Protein AF-A0A2V8STF8-F1 (afdb_monomer)

Mean predicted aligned error: 4.06 Å

Foldseek 3Di:
DDWDADPVPRDTAKDWDWDDDPPDTWIKIKGFDPWDQAVNDTHGQWIWIATPVPGTDIHGHPDDHPPDDDDPCVPDDDDD

Sequence (80 aa):
MTDYFSAKTFLLLRQDTLETTGPITEPV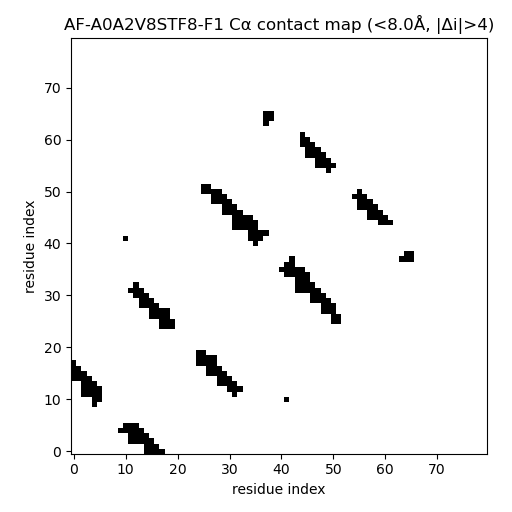TEKYSDYRSVDGVMIPFTRVSNTASMGDTVTRLREVKFDVAVPAGAFRRQTK

Secondary structure (DSSP, 8-state):
-EEEE-TTT--EEEEEEEEEETTEEEEEEEEEEEEEEETTEEEEEEEEEEETTTEEEEEE-S---SS----GGGGS----

Structure (mmCIF, N/CA/C/O backbone):
data_AF-A0A2V8STF8-F1
#
_entry.id   AF-A0A2V8STF8-F1
#
loop_
_atom_site.group_PDB
_atom_site.id
_atom_site.type_symbol
_atom_site.label_atom_id
_atom_site.label_alt_id
_atom_site.label_comp_id
_atom_site.label_asym_id
_atom_site.label_entity_id
_atom_site.label_seq_id
_atom_site.pdbx_PDB_ins_code
_atom_site.Cartn_x
_atom_site.Cartn_y
_atom_site.Cartn_z
_atom_site.occupancy
_atom_site.B_iso_or_equiv
_atom_site.auth_seq_id
_atom_site.auth_comp_id
_atom_site.auth_asym_id
_atom_site.auth_atom_id
_atom_site.pdbx_PDB_model_num
ATOM 1 N N . MET A 1 1 ? 0.940 -8.387 -12.032 1.00 93.94 1 MET A N 1
ATOM 2 C CA . MET A 1 1 ? 1.107 -7.759 -10.709 1.00 93.94 1 MET A CA 1
ATOM 3 C C . MET A 1 1 ? 1.974 -8.670 -9.873 1.00 93.94 1 MET A C 1
ATOM 5 O O . MET A 1 1 ? 1.750 -9.876 -9.919 1.00 93.94 1 MET A O 1
ATOM 9 N N . THR A 1 2 ? 2.941 -8.102 -9.161 1.00 98.44 2 THR A N 1
ATOM 10 C CA . THR A 1 2 ? 3.840 -8.832 -8.263 1.00 98.44 2 THR A CA 1
ATOM 11 C C . THR A 1 2 ? 3.920 -8.097 -6.934 1.00 98.44 2 THR A C 1
ATOM 13 O O . THR A 1 2 ? 4.292 -6.925 -6.906 1.00 98.44 2 THR A O 1
ATOM 16 N N . ASP A 1 3 ? 3.624 -8.802 -5.845 1.00 98.50 3 ASP A N 1
ATOM 17 C CA . ASP A 1 3 ? 3.600 -8.244 -4.495 1.00 98.50 3 ASP A CA 1
ATOM 18 C C . ASP A 1 3 ? 4.779 -8.763 -3.671 1.00 98.50 3 ASP A C 1
ATOM 20 O O . ASP A 1 3 ? 5.115 -9.949 -3.700 1.00 98.50 3 ASP A O 1
ATOM 24 N N . TYR A 1 4 ? 5.398 -7.871 -2.903 1.00 98.69 4 TYR A N 1
ATOM 25 C CA . TYR A 1 4 ? 6.548 -8.180 -2.062 1.00 98.69 4 TYR A CA 1
ATOM 26 C C . TYR A 1 4 ? 6.188 -7.924 -0.606 1.00 98.69 4 TYR A C 1
ATOM 28 O O . TYR A 1 4 ? 6.003 -6.778 -0.188 1.00 98.69 4 TYR A O 1
ATOM 36 N N . PHE A 1 5 ? 6.125 -8.996 0.177 1.00 98.62 5 PHE A N 1
ATOM 37 C CA . PHE A 1 5 ? 5.760 -8.950 1.588 1.00 98.62 5 PHE A CA 1
ATOM 38 C C . PHE A 1 5 ? 6.980 -9.089 2.497 1.00 98.62 5 PHE A C 1
ATOM 40 O O . PHE A 1 5 ? 7.951 -9.783 2.190 1.00 98.62 5 PHE A O 1
ATOM 47 N N . SER A 1 6 ? 6.907 -8.459 3.665 1.00 98.38 6 SER A N 1
ATOM 48 C CA . SER A 1 6 ? 7.836 -8.703 4.765 1.00 98.38 6 SER A CA 1
ATOM 49 C C . SER A 1 6 ? 7.680 -10.134 5.282 1.00 98.38 6 SER A C 1
ATOM 51 O O . SER A 1 6 ? 6.624 -10.491 5.793 1.00 98.38 6 SER A O 1
ATOM 53 N N . ALA A 1 7 ? 8.749 -10.932 5.268 1.00 98.31 7 ALA A N 1
ATOM 54 C CA . ALA A 1 7 ? 8.733 -12.280 5.849 1.00 98.31 7 ALA A CA 1
ATOM 55 C C . A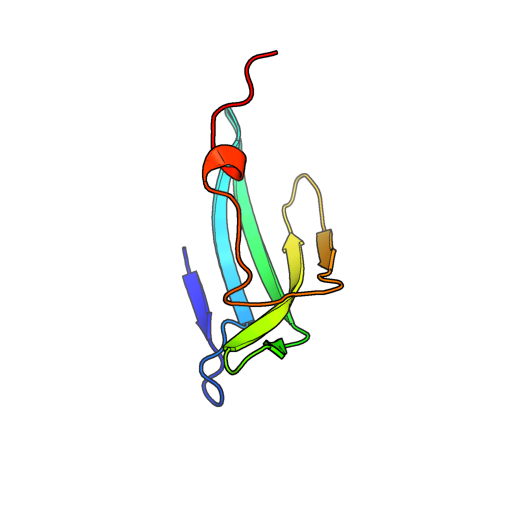LA A 1 7 ? 8.584 -12.297 7.387 1.00 98.31 7 ALA A C 1
ATOM 57 O O . ALA A 1 7 ? 8.374 -13.352 7.974 1.00 98.31 7 ALA A O 1
ATOM 58 N N . LYS A 1 8 ? 8.728 -11.139 8.052 1.00 98.19 8 LYS A N 1
ATOM 59 C CA . LYS A 1 8 ? 8.629 -11.012 9.516 1.00 98.19 8 LYS A CA 1
ATOM 60 C C . LYS A 1 8 ? 7.243 -10.575 9.978 1.00 98.19 8 LYS A C 1
ATOM 62 O O . LYS A 1 8 ? 6.767 -11.030 11.008 1.00 98.19 8 LYS A O 1
ATOM 67 N N . THR A 1 9 ? 6.641 -9.640 9.249 1.00 97.56 9 THR A N 1
ATOM 68 C CA . THR A 1 9 ? 5.397 -8.965 9.653 1.00 97.56 9 THR A CA 1
ATOM 69 C C . THR A 1 9 ? 4.235 -9.257 8.717 1.00 97.56 9 THR A C 1
ATOM 71 O O . THR A 1 9 ? 3.119 -8.852 9.012 1.00 97.56 9 THR A O 1
ATOM 74 N N . PHE A 1 10 ? 4.496 -9.911 7.581 1.00 97.19 10 PHE A N 1
ATOM 75 C CA . PHE A 1 10 ? 3.533 -10.173 6.510 1.00 97.19 10 PHE A CA 1
ATOM 76 C C . PHE A 1 10 ? 2.879 -8.912 5.914 1.00 97.19 10 PHE A C 1
ATOM 78 O O . PHE A 1 10 ? 1.895 -9.005 5.191 1.00 97.19 10 PHE A O 1
ATOM 85 N N . LEU A 1 11 ? 3.447 -7.727 6.167 1.00 98.44 11 LEU A N 1
ATOM 86 C CA . LEU A 1 11 ? 2.990 -6.463 5.586 1.00 98.44 11 LEU A CA 1
ATOM 87 C C . LEU A 1 11 ? 3.525 -6.298 4.160 1.00 98.44 11 LEU A C 1
ATOM 89 O O . LEU A 1 11 ? 4.675 -6.655 3.885 1.00 98.44 11 LEU A O 1
ATOM 93 N N . LEU A 1 12 ? 2.709 -5.726 3.272 1.00 98.62 12 LEU A N 1
ATOM 94 C CA . LEU A 1 12 ? 3.097 -5.393 1.901 1.00 98.62 12 LEU A CA 1
ATOM 95 C C . LEU A 1 12 ? 4.154 -4.281 1.916 1.00 98.62 12 LEU A C 1
ATOM 97 O O . LEU A 1 12 ? 3.947 -3.226 2.503 1.00 98.62 12 LEU A O 1
ATOM 101 N N . LEU A 1 13 ? 5.298 -4.488 1.278 1.00 98.62 13 LEU A N 1
ATOM 102 C CA . LEU A 1 13 ? 6.367 -3.484 1.220 1.00 98.62 13 LEU A CA 1
ATOM 103 C C . LEU A 1 13 ? 6.447 -2.821 -0.151 1.00 98.62 13 LEU A C 1
ATOM 105 O O . LEU A 1 13 ? 6.761 -1.633 -0.254 1.00 98.62 13 LEU A O 1
ATOM 109 N N . ARG A 1 14 ? 6.164 -3.590 -1.204 1.00 98.62 14 ARG A N 1
ATOM 110 C CA . ARG A 1 14 ? 6.185 -3.124 -2.586 1.00 98.62 14 ARG A CA 1
ATOM 111 C C . ARG A 1 14 ? 5.171 -3.880 -3.427 1.00 98.62 14 ARG A C 1
ATOM 113 O O . ARG A 1 14 ? 4.958 -5.067 -3.194 1.00 98.62 14 ARG A O 1
ATOM 120 N N . GLN A 1 15 ? 4.640 -3.207 -4.434 1.00 98.50 15 GLN A N 1
ATOM 121 C CA . GLN A 1 15 ? 3.864 -3.801 -5.507 1.00 98.50 15 GLN A CA 1
ATOM 122 C C . GLN A 1 15 ? 4.384 -3.291 -6.856 1.00 98.50 15 GLN A C 1
ATOM 124 O O . GLN A 1 15 ? 4.614 -2.094 -7.016 1.00 98.50 15 GLN A O 1
ATOM 129 N N . ASP A 1 16 ? 4.563 -4.206 -7.808 1.00 98.31 16 ASP A N 1
ATOM 130 C CA . ASP A 1 16 ? 4.916 -3.892 -9.193 1.00 98.31 16 ASP A CA 1
ATOM 131 C C . ASP A 1 16 ? 3.728 -4.260 -10.107 1.00 98.31 16 ASP A C 1
ATOM 133 O O . ASP A 1 16 ? 3.266 -5.413 -10.137 1.00 98.31 16 ASP A O 1
ATOM 137 N N . THR A 1 17 ? 3.216 -3.291 -10.865 1.00 97.81 17 THR A N 1
ATOM 138 C CA . THR A 1 17 ? 2.060 -3.436 -11.767 1.00 97.81 17 THR A CA 1
ATOM 139 C C . THR A 1 17 ? 2.362 -2.885 -13.161 1.00 97.81 17 THR A C 1
ATOM 141 O O . THR A 1 17 ? 3.383 -2.243 -13.396 1.00 97.81 17 THR A O 1
ATOM 144 N N . LEU A 1 18 ? 1.478 -3.188 -14.115 1.00 96.88 18 LEU A N 1
ATOM 145 C CA . LEU A 1 18 ? 1.374 -2.460 -15.377 1.00 96.88 18 LEU A CA 1
ATOM 146 C C . LEU A 1 18 ? 0.036 -1.731 -15.345 1.00 96.88 18 LEU A C 1
ATOM 148 O O . LEU A 1 18 ? -1.000 -2.383 -15.202 1.00 96.88 18 LEU A O 1
ATOM 152 N N . GLU A 1 19 ? 0.052 -0.411 -15.471 1.00 93.31 19 GLU A N 1
ATOM 153 C CA . GLU A 1 19 ? -1.165 0.394 -15.552 1.00 93.31 19 GLU A CA 1
ATOM 154 C C . GLU A 1 19 ? -1.375 0.877 -16.981 1.00 93.31 19 GLU A C 1
ATOM 156 O O . GLU A 1 19 ? -0.421 1.159 -17.704 1.00 93.31 19 GLU A O 1
ATOM 161 N N . THR A 1 20 ? -2.638 0.931 -17.409 1.00 93.19 20 THR A N 1
ATOM 162 C CA . THR A 1 20 ? -3.015 1.411 -18.742 1.00 93.19 20 THR A CA 1
ATOM 163 C C . THR A 1 20 ? -3.910 2.630 -18.611 1.00 93.19 20 THR A C 1
ATOM 165 O O . THR A 1 20 ? -5.021 2.532 -18.094 1.00 93.19 20 THR A O 1
ATOM 168 N N . THR A 1 21 ? -3.430 3.766 -19.112 1.00 87.25 21 THR A N 1
ATOM 169 C CA . THR A 1 21 ? -4.171 5.029 -19.159 1.00 87.25 21 THR A CA 1
ATOM 170 C C . THR A 1 21 ? -4.281 5.477 -20.613 1.00 87.25 21 THR A C 1
ATOM 172 O O . THR A 1 21 ? -3.307 5.910 -21.230 1.00 87.25 21 THR A O 1
ATOM 175 N N . GLY A 1 22 ? -5.479 5.351 -21.191 1.00 88.62 22 GLY A N 1
ATOM 176 C CA . GLY A 1 22 ? -5.694 5.607 -22.617 1.00 88.62 22 GLY A CA 1
ATOM 177 C C . GLY A 1 22 ? -4.873 4.641 -23.491 1.00 88.62 22 GLY A C 1
ATOM 178 O O . GLY A 1 22 ? -4.985 3.433 -23.295 1.00 88.62 22 GLY A O 1
ATOM 179 N N . PRO A 1 23 ? -4.064 5.132 -24.452 1.00 91.94 23 PRO A N 1
ATOM 180 C CA . PRO A 1 23 ? -3.245 4.279 -25.316 1.00 91.94 23 PRO A CA 1
ATOM 181 C C . PRO A 1 23 ? -1.906 3.852 -24.687 1.00 91.94 23 PRO A C 1
ATOM 183 O O . PRO A 1 23 ? -1.144 3.133 -25.330 1.00 91.94 23 PRO A O 1
ATOM 186 N N . ILE A 1 24 ? -1.578 4.327 -23.481 1.00 90.62 24 ILE A N 1
ATOM 187 C CA . ILE A 1 24 ? -0.275 4.106 -22.845 1.00 90.62 24 ILE A CA 1
ATOM 188 C C . ILE A 1 24 ? -0.410 3.016 -21.787 1.00 90.62 24 ILE A C 1
ATOM 190 O O . ILE A 1 24 ? -1.237 3.136 -20.885 1.00 90.62 24 ILE A O 1
ATOM 194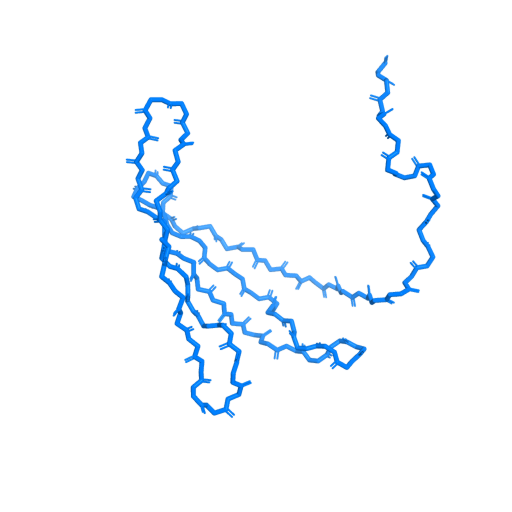 N N . THR A 1 25 ? 0.441 1.994 -21.876 1.00 95.38 25 THR A N 1
ATOM 195 C CA . THR A 1 25 ? 0.671 1.012 -20.812 1.00 95.38 25 THR A CA 1
ATOM 196 C C . THR A 1 25 ? 2.090 1.185 -20.291 1.00 95.38 25 THR A C 1
ATOM 198 O O . THR A 1 25 ? 3.039 1.121 -21.073 1.00 95.38 25 THR A O 1
ATOM 201 N N . GLU A 1 26 ? 2.249 1.383 -18.987 1.00 96.00 26 GLU A N 1
ATOM 202 C CA . GLU A 1 26 ? 3.563 1.577 -18.372 1.00 96.00 26 GLU A CA 1
ATOM 203 C C . GLU A 1 26 ? 3.701 0.826 -17.039 1.00 96.00 26 GLU A C 1
ATOM 205 O O . GLU A 1 26 ? 2.695 0.537 -16.380 1.00 96.00 26 GLU A O 1
ATOM 210 N N . PRO A 1 27 ? 4.933 0.451 -16.646 1.00 97.00 27 PRO A N 1
ATOM 211 C CA . PRO A 1 27 ? 5.175 -0.142 -15.343 1.00 97.00 27 PRO A CA 1
ATOM 212 C C . PRO A 1 27 ? 4.986 0.894 -14.236 1.00 97.00 27 PRO A C 1
ATOM 214 O O . PRO A 1 27 ? 5.478 2.020 -14.326 1.00 97.00 27 PRO A O 1
ATOM 217 N N . VAL A 1 28 ? 4.333 0.466 -13.162 1.00 97.31 28 VAL A N 1
ATOM 218 C CA . VAL A 1 28 ? 4.159 1.244 -11.938 1.00 97.31 28 VAL A CA 1
ATOM 219 C C . VAL A 1 28 ? 4.786 0.473 -10.787 1.00 97.31 28 VAL A C 1
ATOM 221 O O . VAL A 1 28 ? 4.577 -0.731 -10.635 1.00 97.31 28 VAL A O 1
ATOM 224 N N . THR A 1 29 ? 5.599 1.161 -9.990 1.00 98.25 29 THR A N 1
ATOM 225 C CA . THR A 1 29 ? 6.161 0.621 -8.747 1.00 98.25 29 THR A CA 1
ATOM 226 C C . THR A 1 29 ? 5.592 1.393 -7.570 1.00 98.25 29 THR A C 1
ATOM 228 O O . THR A 1 29 ? 5.846 2.587 -7.431 1.00 98.25 29 THR A O 1
ATOM 231 N N . GLU A 1 30 ? 4.885 0.709 -6.678 1.00 98.25 30 GLU A N 1
ATOM 232 C CA . GLU A 1 30 ? 4.391 1.286 -5.432 1.00 98.25 30 GLU A CA 1
ATOM 233 C C . GLU A 1 30 ? 5.185 0.764 -4.235 1.00 98.25 30 GLU A C 1
ATOM 235 O O . GLU A 1 30 ? 5.388 -0.439 -4.083 1.00 98.25 30 GLU A O 1
ATOM 240 N N . LYS A 1 31 ? 5.626 1.661 -3.351 1.00 98.75 31 LYS A N 1
ATOM 241 C CA . LYS A 1 31 ? 6.299 1.334 -2.086 1.00 98.75 31 LYS A CA 1
ATOM 242 C C . LYS A 1 31 ? 5.460 1.796 -0.907 1.00 98.75 31 LYS A C 1
ATOM 244 O O . LYS A 1 31 ? 4.980 2.929 -0.895 1.00 98.75 31 LYS A O 1
ATOM 249 N N . TYR A 1 32 ? 5.361 0.943 0.103 1.00 98.75 32 TYR A N 1
ATOM 250 C CA . TYR A 1 32 ? 4.528 1.147 1.283 1.00 98.75 32 TYR A CA 1
ATOM 251 C C . TYR A 1 32 ? 5.400 1.223 2.537 1.00 98.75 32 TYR A C 1
ATOM 253 O O . TYR A 1 32 ? 6.241 0.355 2.779 1.00 98.75 32 TYR A O 1
ATOM 261 N N . SER A 1 33 ? 5.228 2.274 3.333 1.00 98.69 33 SER A N 1
ATOM 262 C CA . SER A 1 33 ? 6.033 2.517 4.532 1.00 98.69 33 SER A CA 1
ATOM 263 C C . SER A 1 33 ? 5.256 3.286 5.604 1.00 98.69 33 SER A C 1
ATOM 265 O O . SER A 1 33 ? 4.089 3.634 5.414 1.00 98.69 33 SER A O 1
ATOM 267 N N . ASP A 1 34 ? 5.908 3.516 6.753 1.00 98.31 34 ASP A N 1
ATOM 268 C CA . ASP A 1 34 ? 5.299 4.147 7.934 1.00 98.31 34 ASP A CA 1
ATOM 269 C C . ASP A 1 34 ? 4.030 3.403 8.372 1.00 98.31 34 ASP A C 1
ATOM 271 O O . ASP A 1 34 ? 2.934 3.950 8.450 1.00 98.31 34 ASP A O 1
ATOM 275 N N . TYR A 1 35 ? 4.169 2.093 8.571 1.00 98.56 35 TYR A N 1
ATOM 276 C CA . TYR A 1 35 ? 3.067 1.254 9.015 1.00 98.56 35 TYR A CA 1
ATOM 277 C 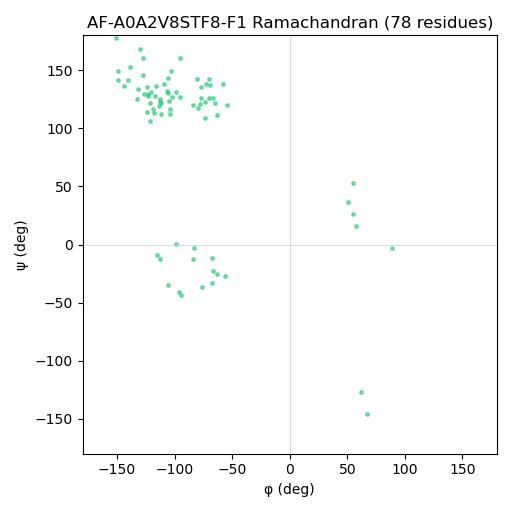C . TYR A 1 35 ? 2.705 1.559 10.466 1.00 98.56 35 TYR A C 1
ATOM 279 O O . TYR A 1 35 ? 3.555 1.470 11.354 1.00 98.56 35 TYR A O 1
ATOM 287 N N . ARG A 1 36 ? 1.430 1.862 10.712 1.00 98.00 36 ARG A N 1
ATOM 288 C CA . ARG A 1 36 ? 0.896 2.154 12.046 1.00 98.00 36 ARG A CA 1
ATOM 289 C C . ARG A 1 36 ? -0.309 1.273 12.330 1.00 98.00 36 ARG A C 1
ATOM 291 O O . ARG A 1 36 ? -1.078 0.966 11.422 1.00 98.00 36 ARG A O 1
ATOM 298 N N . SER A 1 37 ? -0.464 0.880 13.590 1.00 97.44 37 SER A N 1
ATOM 299 C CA . SER A 1 37 ? -1.682 0.219 14.054 1.00 97.44 37 SER A CA 1
ATOM 300 C C . SER A 1 37 ? -2.765 1.271 14.262 1.00 97.44 37 SER A C 1
ATOM 302 O O . SER A 1 37 ? -2.577 2.206 15.041 1.00 97.44 37 SER A O 1
ATOM 304 N N . VAL A 1 38 ? -3.879 1.129 13.554 1.00 97.62 38 VAL A N 1
ATOM 305 C CA . VAL A 1 38 ? -5.075 1.960 13.699 1.00 97.62 38 VAL A CA 1
ATOM 306 C C . VAL A 1 38 ? -6.226 1.017 13.991 1.00 97.62 38 VAL A C 1
ATOM 308 O O . VAL A 1 38 ? -6.557 0.175 13.162 1.00 97.62 38 VAL A O 1
ATOM 311 N N . ASP A 1 39 ? -6.784 1.117 15.197 1.00 96.25 39 ASP A N 1
ATOM 312 C CA . ASP A 1 39 ? -7.882 0.261 15.666 1.00 96.25 39 ASP A CA 1
ATOM 313 C C . ASP A 1 39 ? -7.609 -1.251 15.470 1.00 96.25 39 ASP A C 1
ATOM 315 O O . ASP A 1 39 ? -8.498 -2.033 15.157 1.00 96.25 39 ASP A O 1
ATOM 319 N N . GLY A 1 40 ? -6.348 -1.672 15.646 1.00 94.81 40 GLY A N 1
ATOM 320 C CA . GLY A 1 40 ? -5.920 -3.072 15.526 1.00 94.81 40 GLY A CA 1
ATOM 321 C C . GLY A 1 40 ? -5.511 -3.514 14.116 1.00 94.81 40 GLY A C 1
ATOM 322 O O . GLY A 1 40 ? -5.028 -4.634 13.958 1.00 94.81 40 GLY A O 1
ATOM 323 N N . VAL A 1 41 ? -5.633 -2.646 13.106 1.00 95.56 41 VAL A N 1
ATOM 324 C CA . VAL A 1 41 ? -5.234 -2.930 11.719 1.00 95.56 41 VAL A CA 1
ATOM 325 C C . VAL A 1 41 ? -3.943 -2.189 11.377 1.00 95.56 41 VAL A C 1
ATOM 327 O O . VAL A 1 41 ? -3.820 -0.986 11.599 1.00 95.56 41 VAL A O 1
ATOM 330 N N . MET A 1 42 ? -2.966 -2.899 10.810 1.00 97.62 42 MET A N 1
ATOM 331 C CA . MET A 1 42 ? -1.721 -2.292 10.335 1.00 97.62 42 MET A CA 1
ATOM 332 C C . MET A 1 42 ? -1.931 -1.630 8.971 1.00 97.62 42 MET A C 1
ATOM 334 O O . MET A 1 42 ? -2.202 -2.313 7.987 1.00 97.62 42 MET A O 1
ATOM 338 N N . ILE A 1 43 ? -1.753 -0.310 8.905 1.00 97.81 43 ILE A N 1
ATOM 339 C CA . ILE A 1 43 ? -1.985 0.503 7.704 1.00 97.81 43 ILE A CA 1
ATOM 340 C C . ILE A 1 43 ? -0.717 1.280 7.336 1.00 97.81 43 ILE A C 1
ATOM 342 O O . ILE A 1 43 ? -0.101 1.867 8.229 1.00 97.81 43 ILE A O 1
ATOM 346 N N . PRO A 1 44 ? -0.318 1.328 6.051 1.00 98.38 44 PRO A N 1
ATOM 347 C CA . PRO A 1 44 ? 0.783 2.177 5.614 1.00 98.38 44 PRO A CA 1
ATOM 348 C C . PRO A 1 44 ? 0.342 3.643 5.589 1.00 98.38 44 PRO A C 1
ATOM 350 O O . PRO A 1 44 ? -0.599 4.004 4.884 1.00 98.38 44 PRO A O 1
ATOM 353 N N . PHE A 1 45 ? 1.036 4.511 6.323 1.00 98.62 45 PHE A N 1
ATOM 354 C CA . PHE A 1 45 ? 0.772 5.954 6.287 1.00 98.62 45 PHE A CA 1
ATOM 355 C C . PHE A 1 45 ? 1.491 6.656 5.138 1.00 98.62 45 PHE A C 1
ATOM 357 O O . PHE A 1 45 ? 1.166 7.801 4.825 1.00 98.62 45 PHE A O 1
ATOM 364 N N . THR A 1 46 ? 2.440 5.986 4.484 1.00 98.69 46 THR A N 1
ATOM 365 C CA . THR A 1 46 ? 3.117 6.503 3.297 1.00 98.69 46 THR A CA 1
ATOM 366 C C . THR A 1 46 ? 3.040 5.497 2.156 1.00 98.69 46 THR A C 1
ATOM 368 O O . THR A 1 46 ? 3.414 4.334 2.307 1.00 98.69 46 THR A O 1
ATOM 371 N N . ARG A 1 47 ? 2.608 5.981 0.990 1.00 98.50 47 ARG A N 1
ATOM 372 C CA . ARG A 1 47 ? 2.696 5.275 -0.288 1.00 98.50 47 ARG A CA 1
ATOM 373 C C . ARG A 1 47 ? 3.466 6.136 -1.280 1.00 98.50 47 ARG A C 1
ATOM 375 O O . ARG A 1 47 ? 3.116 7.299 -1.476 1.00 98.50 47 ARG A O 1
ATOM 382 N N . VAL A 1 48 ? 4.487 5.571 -1.910 1.00 98.56 48 VAL A N 1
ATOM 383 C CA . VAL A 1 48 ? 5.214 6.199 -3.021 1.00 98.56 48 VAL A CA 1
ATOM 384 C C . VAL A 1 48 ? 4.906 5.410 -4.279 1.00 98.56 48 VAL A C 1
ATOM 386 O O . VAL A 1 48 ? 5.312 4.256 -4.364 1.00 98.56 48 VAL A O 1
ATOM 389 N N . SER A 1 49 ? 4.183 6.011 -5.217 1.00 97.75 49 SER A N 1
ATOM 390 C CA . SER A 1 49 ? 3.950 5.447 -6.548 1.00 97.75 49 SER A CA 1
ATOM 391 C C . SER A 1 49 ? 4.924 6.084 -7.530 1.00 97.75 49 SER A C 1
ATOM 393 O O . SER A 1 49 ? 5.086 7.303 -7.520 1.00 97.75 49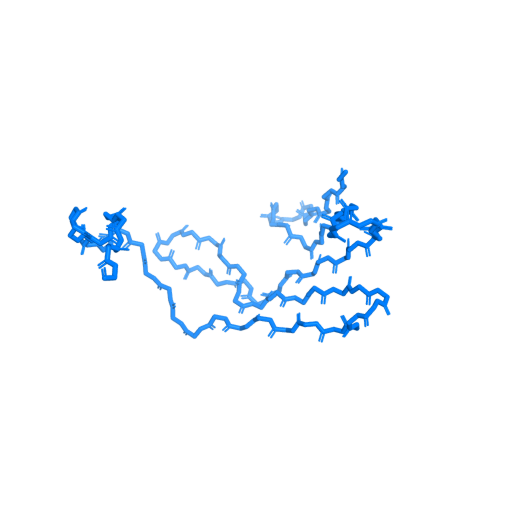 SER A O 1
ATOM 395 N N . ASN A 1 50 ? 5.598 5.268 -8.331 1.00 97.25 50 ASN A N 1
ATOM 396 C CA . ASN A 1 50 ? 6.554 5.710 -9.333 1.00 97.25 50 ASN A CA 1
ATOM 397 C C . ASN A 1 50 ? 6.143 5.199 -10.715 1.00 97.25 50 ASN A C 1
ATOM 399 O O . ASN A 1 50 ? 5.932 3.996 -10.890 1.00 97.25 50 ASN A O 1
ATOM 403 N N . THR A 1 51 ? 6.091 6.113 -11.682 1.00 94.69 51 THR A N 1
ATOM 404 C CA . THR A 1 51 ? 5.983 5.809 -13.114 1.00 94.69 51 THR A CA 1
ATOM 405 C C . THR A 1 51 ? 7.080 6.543 -13.882 1.00 94.69 51 THR A C 1
ATOM 407 O O . THR A 1 51 ? 7.642 7.531 -13.398 1.00 94.69 51 THR A O 1
ATOM 410 N N . ALA A 1 52 ? 7.387 6.092 -15.100 1.00 90.62 52 ALA A N 1
ATOM 411 C CA . ALA A 1 52 ? 8.356 6.781 -15.952 1.00 90.62 52 ALA A CA 1
ATOM 412 C C . ALA A 1 52 ? 7.842 8.160 -16.403 1.00 90.62 52 ALA A C 1
ATOM 414 O O . ALA A 1 52 ? 8.629 9.093 -16.559 1.00 90.62 52 ALA A O 1
ATOM 415 N N . SER A 1 53 ? 6.527 8.287 -16.598 1.00 91.06 53 SER A N 1
ATOM 416 C CA . SER A 1 53 ? 5.876 9.508 -17.076 1.00 91.06 53 SER A CA 1
ATOM 417 C C . SER A 1 53 ? 5.748 10.614 -16.018 1.00 91.06 53 SER A C 1
ATOM 419 O O . SER A 1 53 ? 5.885 11.792 -16.351 1.00 91.06 53 SER A O 1
ATOM 421 N N . MET A 1 54 ? 5.490 10.261 -14.753 1.00 90.25 54 MET A N 1
ATOM 422 C CA . MET A 1 54 ? 5.190 11.209 -13.667 1.00 90.25 54 MET A CA 1
ATOM 423 C C . MET A 1 54 ? 6.268 11.272 -12.579 1.00 90.25 54 MET A C 1
ATOM 425 O O . MET A 1 54 ? 6.251 12.198 -11.767 1.00 90.25 54 MET A O 1
ATOM 429 N N . GLY A 1 55 ? 7.213 10.328 -12.551 1.00 93.88 55 GLY A N 1
ATOM 430 C CA . GLY A 1 55 ? 8.167 10.205 -11.452 1.00 93.88 55 GLY A CA 1
ATOM 431 C C . GLY A 1 55 ? 7.477 9.787 -10.150 1.00 93.88 55 GLY A C 1
ATOM 432 O O . GLY A 1 55 ? 6.520 9.014 -10.168 1.00 93.88 55 GLY A O 1
ATOM 433 N N . ASP A 1 56 ? 7.968 10.287 -9.014 1.00 97.50 56 ASP A N 1
ATOM 434 C CA . ASP A 1 56 ? 7.451 9.918 -7.692 1.00 97.50 56 ASP A CA 1
ATOM 435 C C . ASP A 1 56 ? 6.214 10.736 -7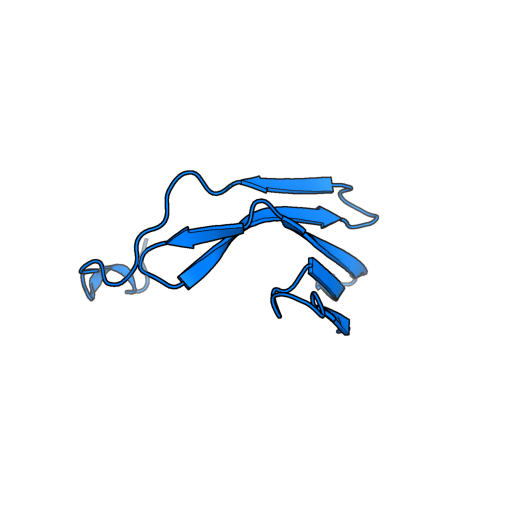.296 1.00 97.50 56 ASP A C 1
ATOM 437 O O . ASP A 1 56 ? 6.273 11.948 -7.083 1.00 97.50 56 ASP A O 1
ATOM 441 N N . THR A 1 57 ? 5.105 10.039 -7.060 1.00 97.25 57 THR A N 1
ATOM 442 C CA . THR A 1 57 ? 3.921 10.560 -6.375 1.00 97.25 57 THR A CA 1
ATOM 443 C C . THR A 1 57 ? 3.869 10.018 -4.950 1.00 97.25 57 THR A C 1
ATOM 445 O O . THR A 1 57 ? 3.707 8.818 -4.725 1.00 97.25 57 THR A O 1
ATOM 448 N N . VAL A 1 58 ? 3.967 10.910 -3.959 1.00 98.12 58 VAL A N 1
ATOM 449 C CA . VAL A 1 58 ? 3.965 10.540 -2.535 1.00 98.12 58 VAL A CA 1
ATOM 450 C C . VAL A 1 58 ? 2.613 10.854 -1.899 1.00 98.12 58 VAL A C 1
ATOM 452 O O . VAL A 1 58 ? 2.258 12.016 -1.704 1.00 98.12 58 VAL A O 1
ATOM 455 N N . THR A 1 59 ? 1.870 9.820 -1.510 1.00 98.25 59 THR A N 1
ATOM 456 C CA . THR A 1 59 ? 0.651 9.942 -0.701 1.00 98.25 59 THR A CA 1
ATOM 457 C C . THR A 1 59 ? 0.991 9.748 0.776 1.00 98.25 59 THR A C 1
ATOM 459 O O . THR A 1 59 ? 1.597 8.742 1.145 1.00 98.25 59 THR A O 1
ATOM 462 N N . ARG A 1 60 ? 0.584 10.700 1.626 1.00 98.44 60 ARG A N 1
ATOM 463 C CA . ARG A 1 60 ? 0.719 10.610 3.088 1.00 98.44 60 ARG A CA 1
ATOM 464 C C . ARG A 1 60 ? -0.642 10.706 3.756 1.00 98.44 60 ARG A C 1
ATOM 466 O O . ARG A 1 60 ? -1.335 11.710 3.592 1.00 98.44 60 ARG A O 1
ATOM 473 N N . LEU A 1 61 ? -0.996 9.688 4.529 1.00 98.12 61 LEU A N 1
ATOM 474 C CA . LEU A 1 61 ? -2.175 9.724 5.382 1.00 98.12 61 LEU A CA 1
ATOM 475 C C . LEU A 1 61 ? -1.864 10.555 6.628 1.00 98.12 61 LEU A C 1
ATOM 477 O O . LEU A 1 61 ? -0.794 10.435 7.222 1.00 98.12 61 LEU A O 1
ATOM 481 N N . ARG A 1 62 ? -2.798 11.432 7.005 1.00 97.75 62 ARG A N 1
ATOM 482 C CA . ARG A 1 62 ? -2.697 12.227 8.239 1.00 97.75 62 ARG A CA 1
ATOM 483 C C . ARG A 1 62 ? -3.428 11.551 9.388 1.00 97.75 62 ARG A C 1
ATOM 485 O O . ARG A 1 62 ? -2.900 11.482 10.490 1.00 97.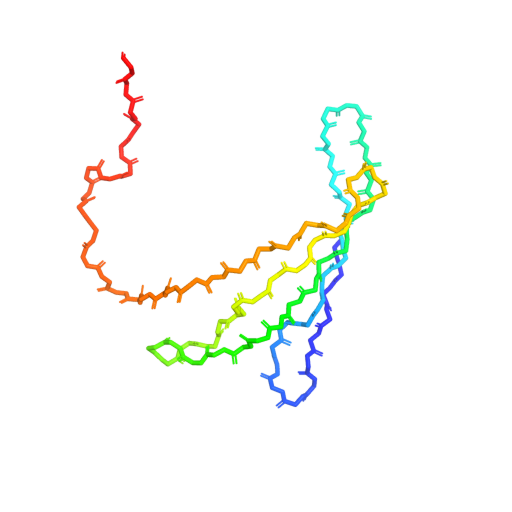75 62 ARG A O 1
ATOM 492 N N . GLU A 1 63 ? -4.616 11.038 9.099 1.00 96.38 63 GLU A N 1
ATOM 493 C CA . GLU A 1 63 ? -5.509 10.428 10.069 1.00 96.38 63 GLU A CA 1
ATOM 494 C C . GLU A 1 63 ? -6.329 9.334 9.385 1.00 96.38 63 GLU A C 1
ATOM 496 O O . GLU A 1 63 ? -6.722 9.475 8.225 1.00 96.38 63 GLU A O 1
ATOM 501 N N . VAL A 1 64 ? -6.547 8.236 10.105 1.00 96.69 64 VAL A N 1
ATOM 502 C CA . VAL A 1 64 ? -7.365 7.096 9.690 1.00 96.69 64 VAL A CA 1
ATOM 503 C C . VAL A 1 64 ? -8.129 6.629 10.922 1.00 96.69 64 VAL A C 1
ATOM 505 O O . VAL A 1 64 ? -7.576 6.624 12.023 1.00 96.69 64 VAL A O 1
ATOM 508 N N . LYS A 1 65 ? -9.385 6.231 10.734 1.00 96.56 65 LYS A N 1
ATOM 509 C CA . LYS A 1 65 ? -10.224 5.644 11.776 1.00 96.56 65 LYS A CA 1
ATOM 510 C C . LYS A 1 65 ? -11.106 4.566 11.157 1.00 96.56 65 LYS A C 1
ATOM 512 O O . LYS A 1 65 ? -11.660 4.790 10.080 1.00 96.56 65 LYS A O 1
ATOM 517 N N . PHE A 1 66 ? -11.227 3.425 11.824 1.00 95.25 66 PHE A N 1
ATOM 518 C CA . PHE A 1 66 ? -12.131 2.354 11.406 1.00 95.25 66 PHE A CA 1
ATOM 519 C C . PHE A 1 66 ? -13.477 2.448 12.131 1.00 95.25 66 PHE A C 1
ATOM 521 O O . PHE A 1 66 ? -13.606 3.135 13.145 1.00 95.25 66 PHE A O 1
ATOM 528 N N . ASP A 1 67 ? -14.494 1.797 11.561 1.00 93.25 67 ASP A N 1
ATOM 529 C CA . ASP A 1 67 ? -15.838 1.635 12.138 1.00 93.25 67 ASP A CA 1
ATOM 530 C C . ASP A 1 67 ? -16.553 2.936 12.542 1.00 93.25 67 ASP A C 1
ATOM 532 O O . ASP A 1 67 ? -17.439 2.958 13.399 1.00 93.25 67 ASP A O 1
ATOM 536 N N . VAL A 1 68 ? -16.206 4.046 11.888 1.00 94.88 68 VAL A N 1
ATOM 537 C CA . VAL A 1 68 ? -16.933 5.308 12.036 1.00 94.88 68 VAL A CA 1
ATOM 538 C C . VAL A 1 68 ? -18.280 5.199 11.327 1.00 94.88 68 VAL A C 1
ATOM 540 O O . VAL A 1 68 ? -18.372 4.706 10.203 1.00 94.88 68 VAL A O 1
ATOM 543 N N . ALA A 1 69 ? -19.336 5.710 11.959 1.00 95.81 69 ALA A N 1
ATOM 544 C CA . ALA A 1 69 ? -20.649 5.796 11.336 1.00 95.81 69 ALA A CA 1
ATOM 545 C C . ALA A 1 69 ? -20.602 6.721 10.106 1.00 95.81 69 ALA A C 1
ATOM 547 O O . ALA A 1 69 ? -20.457 7.937 10.233 1.00 95.81 69 ALA A O 1
ATOM 548 N N . VAL A 1 70 ? -20.758 6.148 8.912 1.00 94.12 70 VAL A N 1
ATOM 549 C CA . VAL A 1 70 ? -20.875 6.902 7.659 1.00 94.12 70 VAL A CA 1
ATOM 550 C C . VAL A 1 70 ? -22.338 6.884 7.203 1.00 94.12 70 VAL A C 1
ATOM 552 O O . VAL A 1 70 ? -22.904 5.804 7.023 1.00 94.12 70 VAL A O 1
ATOM 555 N N . PRO A 1 71 ? -22.986 8.048 7.000 1.00 94.44 71 PRO A N 1
ATOM 556 C CA . PRO A 1 71 ? -24.368 8.095 6.532 1.00 94.44 71 PRO A CA 1
ATOM 557 C C . PRO A 1 71 ? -24.536 7.376 5.190 1.00 94.44 71 PRO A C 1
ATOM 559 O O . PRO A 1 71 ? -23.753 7.596 4.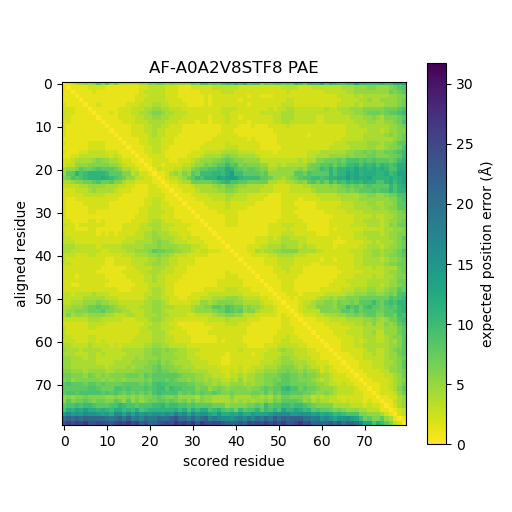270 1.00 94.44 71 PRO A O 1
ATOM 562 N N . ALA A 1 72 ? -25.614 6.604 5.015 1.00 90.50 72 ALA A N 1
ATOM 563 C CA . ALA A 1 72 ? -25.882 5.885 3.759 1.00 90.50 72 ALA A CA 1
ATOM 564 C C . ALA A 1 72 ? -25.941 6.811 2.524 1.00 90.50 72 ALA A C 1
ATOM 566 O O . ALA A 1 72 ? -25.651 6.399 1.402 1.00 90.50 72 ALA A O 1
ATOM 567 N N . GLY A 1 73 ? -26.296 8.084 2.730 1.00 94.25 73 GLY A N 1
ATOM 568 C CA . GLY A 1 73 ? -26.284 9.111 1.690 1.00 94.25 73 GLY A CA 1
ATOM 569 C C . GLY A 1 73 ? -24.891 9.475 1.164 1.00 94.25 73 GLY A C 1
ATOM 570 O O . GLY A 1 73 ? -24.800 9.943 0.034 1.00 94.25 73 GLY A O 1
ATOM 571 N N . ALA A 1 74 ? -23.818 9.232 1.927 1.00 93.19 74 ALA A N 1
ATOM 572 C CA . ALA A 1 74 ? -22.448 9.589 1.548 1.00 93.19 74 ALA A CA 1
ATOM 573 C C . ALA A 1 74 ? -21.961 8.852 0.290 1.00 93.19 74 ALA A C 1
ATOM 575 O O . ALA A 1 74 ? -21.122 9.366 -0.442 1.00 93.19 74 ALA A O 1
ATOM 576 N N . PHE A 1 75 ? -22.528 7.676 0.012 1.00 92.31 75 PHE A N 1
ATOM 577 C CA . PHE A 1 75 ? -22.186 6.850 -1.147 1.00 92.31 75 PHE A CA 1
ATOM 578 C C . PHE A 1 75 ? -23.163 7.014 -2.319 1.00 92.31 75 PHE A C 1
ATOM 580 O O . PHE A 1 75 ? -23.016 6.354 -3.347 1.00 92.31 75 PHE A O 1
ATOM 587 N N . ARG A 1 76 ? -24.189 7.870 -2.189 1.00 93.56 76 ARG A N 1
ATOM 588 C CA . ARG A 1 76 ? -25.110 8.140 -3.299 1.00 93.56 76 ARG A CA 1
ATOM 589 C C . ARG A 1 76 ? -24.392 8.942 -4.377 1.00 93.56 76 ARG A C 1
ATOM 591 O O . ARG A 1 76 ? -23.619 9.854 -4.081 1.00 93.56 76 ARG A O 1
ATOM 598 N N . ARG A 1 77 ? -24.705 8.636 -5.641 1.00 91.75 77 ARG A N 1
ATOM 599 C CA . ARG A 1 77 ? -24.270 9.442 -6.784 1.00 91.75 77 ARG A CA 1
ATOM 600 C C . ARG A 1 77 ? -24.717 10.885 -6.558 1.00 91.75 77 ARG A C 1
ATOM 602 O O . ARG A 1 77 ? -25.912 11.149 -6.458 1.00 91.75 77 ARG A O 1
ATOM 609 N N . GLN A 1 78 ? -23.757 11.799 -6.511 1.00 85.81 78 GLN A N 1
ATOM 610 C CA . GLN A 1 78 ? -24.042 13.225 -6.478 1.00 85.81 78 GLN A CA 1
ATOM 611 C C . GLN A 1 78 ? -24.512 13.629 -7.879 1.00 85.81 78 GLN A C 1
ATOM 613 O O . GLN A 1 78 ? -23.747 13.581 -8.845 1.00 85.81 78 GLN A O 1
ATOM 618 N N . THR A 1 79 ? -25.797 13.938 -8.024 1.00 81.44 79 THR A N 1
ATOM 619 C CA . THR A 1 79 ? -26.304 14.651 -9.199 1.00 81.44 79 THR A CA 1
ATOM 620 C C . THR A 1 79 ? -25.938 16.119 -9.052 1.00 81.44 79 THR A C 1
ATOM 622 O O . THR A 1 79 ? -26.209 16.714 -8.011 1.00 81.44 79 THR A O 1
ATOM 625 N N . LYS A 1 80 ? -25.276 16.659 -10.074 1.00 59.84 80 LYS A N 1
A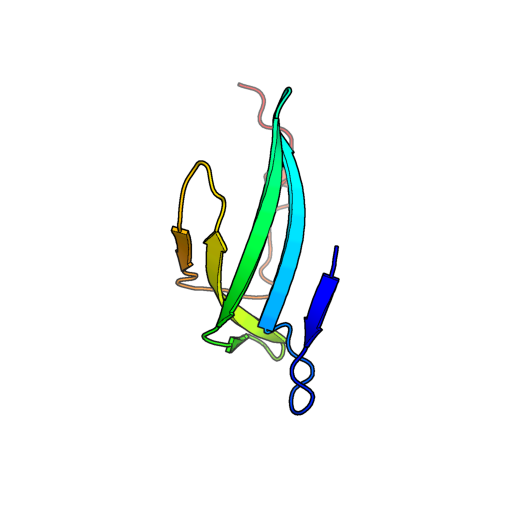TOM 626 C CA . LYS A 1 80 ? -25.028 18.093 -10.206 1.00 59.84 80 LYS A CA 1
ATOM 627 C C . LYS A 1 80 ? -26.324 18.819 -10.550 1.00 59.84 80 LYS A C 1
ATOM 629 O O . LYS A 1 80 ? -27.136 18.204 -11.278 1.00 59.84 80 LYS A O 1
#

Nearest PDB structures (foldseek):
  8d1t-assembly1_A  TM=4.458E-01  e=1.742E+00  Homo sapiens
  4um8-assembly1_A  TM=3.196E-01  e=9.201E+00  Homo sapiens

Radius of gyration: 16.29 Å; Cα contacts (8 Å, |Δi|>4): 121; chains: 1; bounding box: 35×30×41 Å

Solvent-accessible surface area (backbone atoms only — not comparable to full-atom values): 5077 Å² total; per-residue (Å²): 119,50,78,41,60,38,94,87,75,70,45,68,40,35,39,41,40,73,48,73,63,87,96,44,72,46,62,34,41,36,37,42,38,69,68,41,78,48,93,86,42,81,42,62,34,30,40,38,40,33,35,90,90,74,40,77,46,77,50,70,63,87,79,81,80,75,93,69,92,72,64,81,71,77,78,51,84,82,79,130

pLDDT: mean 95.41, std 5.24, range [59.84, 98.75]